Protein AF-A0A7Y5NFC7-F1 (afdb_monomer)

pLDDT: mean 85.66, std 14.42, range [47.62, 97.69]

Foldseek 3Di:
DDDPQDDDDPVVQVVVCVVVVAQKEFEKDKDAFDFPFWAFDADPQQFGPATGDGGTDRIGIGGNPDMDHPVVVNVVDPAPPDDDPRDDDPPGGYGYDD

Secondary structure (DSSP, 8-state):
-PPPPP---HHHHHHHHHHTT-SEEEEEEEEEEESSSPEEEE-TTSBEEEEEPS--EEEEEEEEEEEEE-HHHHHTS---SS--TTT--SSS-EEEE-

Sequence (98 aa):
MDTPPFRVNVQHIADFHYRHKARCTLALKPMKAFSRYGVVELNENQYVQKFKEKQYFAEGLINGGVYVLNVPAFLDKELPVKFSSTISCHSCSICAIA

Solvent-accessible surface area (backbone atoms only — not comparable to full-atom values): 5979 Å² total; per-residue (Å²): 132,86,75,76,82,86,82,79,62,65,66,60,54,50,54,52,31,61,76,66,68,35,34,31,29,38,38,32,37,81,48,63,72,45,47,91,52,38,34,54,39,61,45,98,84,33,29,63,69,45,66,41,76,60,42,83,34,73,58,46,32,26,81,53,84,45,76,50,69,38,63,70,70,48,64,75,48,92,70,57,97,81,73,45,103,74,78,71,59,94,86,53,69,37,32,50,49,109

Structure (mmCIF, N/CA/C/O backbone):
data_AF-A0A7Y5NFC7-F1
#
_entry.id   AF-A0A7Y5NFC7-F1
#
loop_
_atom_site.group_PDB
_atom_site.id
_atom_site.type_symbol
_atom_site.label_atom_id
_atom_site.label_alt_id
_atom_site.label_comp_id
_atom_site.label_asym_id
_atom_site.label_entity_id
_atom_site.label_seq_id
_atom_site.pdbx_PDB_ins_code
_atom_site.Cartn_x
_atom_site.Cartn_y
_atom_site.Cartn_z
_atom_site.occupancy
_atom_site.B_iso_or_equiv
_atom_site.auth_seq_id
_atom_site.auth_comp_id
_atom_site.auth_asym_id
_atom_site.auth_atom_id
_atom_site.pdbx_PDB_model_num
ATOM 1 N N . MET A 1 1 ? 13.835 5.071 -19.285 1.00 50.12 1 MET A N 1
ATOM 2 C CA . MET A 1 1 ? 12.398 4.983 -19.611 1.00 50.12 1 MET A CA 1
ATOM 3 C C . MET A 1 1 ? 11.630 5.572 -18.450 1.00 50.12 1 MET A C 1
ATOM 5 O O . MET A 1 1 ? 11.658 4.997 -17.367 1.00 50.12 1 MET A O 1
ATOM 9 N N . ASP A 1 2 ? 11.021 6.735 -18.650 1.00 62.47 2 ASP A N 1
ATOM 10 C CA . ASP A 1 2 ? 10.172 7.357 -17.641 1.00 62.47 2 ASP A CA 1
ATOM 11 C C . ASP A 1 2 ? 8.941 6.482 -17.414 1.00 62.47 2 ASP A C 1
ATOM 13 O O . ASP A 1 2 ? 8.181 6.187 -18.336 1.00 62.47 2 ASP A O 1
ATOM 17 N N . THR A 1 3 ? 8.775 5.985 -16.190 1.00 68.19 3 THR A N 1
ATOM 18 C CA . THR A 1 3 ? 7.587 5.216 -15.832 1.00 68.19 3 THR A CA 1
ATOM 19 C C . THR A 1 3 ? 6.376 6.147 -15.887 1.00 68.19 3 THR A C 1
ATOM 21 O O . THR A 1 3 ? 6.436 7.217 -15.277 1.00 68.19 3 THR A O 1
ATOM 24 N N . PRO A 1 4 ? 5.262 5.762 -16.537 1.00 79.31 4 PRO A N 1
ATOM 25 C CA . PRO A 1 4 ? 4.071 6.599 -16.569 1.00 79.31 4 PRO A CA 1
ATOM 26 C C . PRO A 1 4 ? 3.592 6.940 -15.147 1.00 79.31 4 PRO A C 1
ATOM 28 O O . PRO A 1 4 ? 3.811 6.148 -14.210 1.00 79.31 4 PRO A O 1
ATOM 31 N N . PRO A 1 5 ? 2.942 8.107 -14.967 1.00 83.06 5 PRO A N 1
ATOM 32 C CA . PRO A 1 5 ? 2.399 8.517 -13.679 1.00 83.06 5 PRO A CA 1
ATOM 33 C C 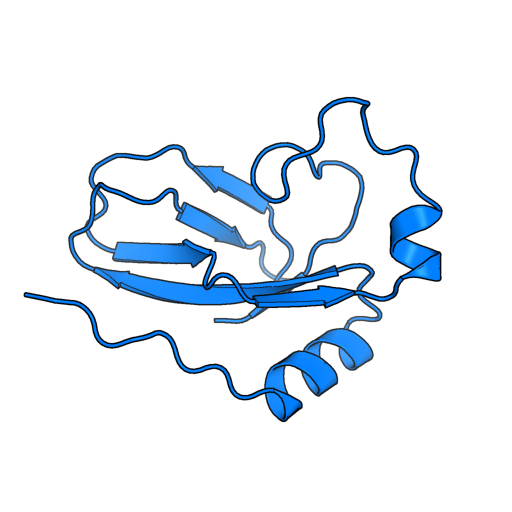. PRO A 1 5 ? 1.460 7.438 -13.140 1.00 83.06 5 PRO A C 1
ATOM 35 O O . PRO A 1 5 ? 0.704 6.814 -13.886 1.00 83.06 5 PRO A O 1
ATOM 38 N N . PHE A 1 6 ? 1.544 7.186 -11.836 1.00 89.06 6 PHE A N 1
ATOM 39 C CA . PHE A 1 6 ? 0.685 6.204 -11.190 1.00 89.06 6 PHE A CA 1
ATOM 40 C C . PHE A 1 6 ? -0.760 6.709 -11.190 1.00 89.06 6 PHE A C 1
ATOM 42 O O . PHE A 1 6 ? -1.031 7.804 -10.703 1.00 89.06 6 PHE A O 1
ATOM 49 N N . ARG A 1 7 ? -1.675 5.922 -11.760 1.00 91.38 7 ARG A N 1
ATOM 50 C CA . ARG A 1 7 ? -3.111 6.206 -11.759 1.00 91.38 7 ARG A CA 1
ATOM 51 C C . ARG A 1 7 ? -3.794 5.198 -10.853 1.00 91.38 7 ARG A C 1
ATOM 53 O O . ARG A 1 7 ? -3.696 4.001 -11.095 1.00 91.38 7 ARG A O 1
ATOM 60 N N . VAL A 1 8 ? -4.491 5.695 -9.840 1.00 92.44 8 VAL A N 1
ATOM 61 C CA . VAL A 1 8 ? -5.273 4.874 -8.916 1.00 92.44 8 VAL A CA 1
ATOM 62 C C . VAL A 1 8 ? -6.757 5.016 -9.237 1.00 92.44 8 VAL A C 1
ATOM 64 O O . VAL A 1 8 ? -7.240 6.115 -9.513 1.00 92.44 8 VAL A O 1
ATOM 67 N N . ASN A 1 9 ? -7.494 3.909 -9.189 1.00 95.00 9 ASN A N 1
ATOM 68 C CA . ASN A 1 9 ? -8.950 3.958 -9.170 1.00 95.00 9 ASN A CA 1
ATOM 69 C C . ASN A 1 9 ? -9.403 4.238 -7.730 1.00 95.00 9 ASN A C 1
ATOM 71 O O . ASN A 1 9 ? -9.311 3.366 -6.866 1.00 95.00 9 ASN A O 1
ATOM 75 N N . VAL A 1 10 ? -9.868 5.465 -7.480 1.00 94.38 10 VAL A N 1
ATOM 76 C CA . VAL A 1 10 ? -10.260 5.934 -6.140 1.00 94.38 10 VAL A CA 1
ATOM 77 C C . VAL A 1 10 ? -11.423 5.121 -5.566 1.00 94.38 10 VAL A C 1
ATOM 79 O O . VAL A 1 10 ? -11.404 4.793 -4.382 1.00 94.38 10 VAL A O 1
ATOM 82 N N . GLN A 1 11 ? -12.397 4.739 -6.395 1.00 96.56 11 GLN A N 1
ATOM 83 C CA . GLN A 1 11 ? -13.524 3.926 -5.940 1.00 96.56 11 GLN A CA 1
ATOM 84 C C . GLN A 1 11 ? -13.047 2.543 -5.490 1.00 96.56 11 GLN A C 1
ATOM 86 O O . GLN A 1 11 ? -13.393 2.083 -4.408 1.00 96.56 11 GLN A O 1
ATOM 91 N N . HIS A 1 12 ? -12.168 1.918 -6.274 1.00 96.06 12 HIS A N 1
ATOM 92 C CA . HIS A 1 12 ? -11.656 0.587 -5.966 1.00 96.06 12 HIS A CA 1
ATOM 93 C C . HIS A 1 12 ? -10.885 0.544 -4.637 1.00 96.06 12 HIS A C 1
ATOM 95 O O . HIS A 1 12 ? -11.107 -0.353 -3.821 1.00 96.06 12 HIS A O 1
ATOM 101 N N . ILE A 1 13 ? -10.005 1.522 -4.392 1.00 96.25 13 ILE A N 1
ATOM 102 C CA . ILE A 1 13 ? -9.262 1.583 -3.126 1.00 96.25 13 ILE A CA 1
ATOM 103 C C . ILE A 1 13 ? -10.179 1.905 -1.939 1.00 96.25 13 ILE A C 1
ATOM 105 O O . ILE A 1 13 ? -9.974 1.353 -0.858 1.00 96.25 13 ILE A O 1
ATOM 109 N N . ALA A 1 14 ? -11.214 2.728 -2.131 1.00 96.00 14 ALA A N 1
ATOM 110 C CA . ALA A 1 14 ? -12.212 2.999 -1.101 1.00 96.00 14 ALA A CA 1
ATOM 111 C C . ALA A 1 14 ? -13.015 1.735 -0.747 1.00 96.00 14 ALA A C 1
ATOM 113 O O . ALA A 1 14 ? -13.109 1.373 0.425 1.00 96.00 14 ALA A O 1
ATOM 114 N N . ASP A 1 15 ? -13.514 1.000 -1.742 1.00 97.19 15 ASP A N 1
ATOM 115 C CA . ASP A 1 15 ? -14.268 -0.239 -1.523 1.00 97.19 15 ASP A CA 1
ATOM 116 C C . ASP A 1 15 ? -13.413 -1.299 -0.822 1.00 97.19 15 ASP A C 1
ATOM 118 O O . ASP A 1 15 ? -13.868 -2.002 0.083 1.00 97.19 15 ASP A O 1
ATOM 122 N N . PHE A 1 16 ? -12.144 -1.420 -1.217 1.00 95.81 16 PHE A N 1
ATOM 123 C CA . PHE A 1 16 ? -11.192 -2.295 -0.544 1.00 95.81 16 PHE A CA 1
ATOM 124 C C . PHE A 1 16 ? -10.972 -1.883 0.917 1.00 95.81 16 PHE A C 1
ATOM 126 O O . PHE A 1 16 ? -11.026 -2.745 1.799 1.00 95.81 16 PHE A O 1
ATOM 133 N N . HIS A 1 17 ? -10.781 -0.587 1.179 1.00 95.00 17 HIS A N 1
ATOM 134 C CA . HIS A 1 17 ? -10.608 -0.037 2.522 1.00 95.00 17 HIS A CA 1
ATOM 135 C C . HIS A 1 17 ? -11.801 -0.368 3.432 1.00 95.00 17 HIS A C 1
ATOM 137 O O . HIS A 1 17 ? -11.615 -0.897 4.532 1.00 95.00 17 HIS A O 1
ATOM 143 N N . TYR A 1 18 ? -13.028 -0.137 2.949 1.00 95.00 18 TYR A N 1
ATOM 144 C CA . TYR A 1 18 ? -14.250 -0.424 3.701 1.00 95.00 18 TYR A CA 1
ATOM 145 C C . TYR A 1 18 ? -14.451 -1.919 3.953 1.00 95.00 18 TYR A C 1
ATOM 147 O O . TYR A 1 18 ? -14.757 -2.307 5.082 1.00 95.00 18 TYR A O 1
ATOM 155 N N . ARG A 1 19 ? -14.221 -2.777 2.947 1.00 94.62 19 ARG A N 1
ATOM 156 C CA . ARG A 1 19 ? -14.345 -4.240 3.101 1.00 94.62 19 ARG A CA 1
ATOM 157 C C . ARG A 1 19 ? -13.405 -4.802 4.163 1.00 94.62 19 ARG A C 1
ATOM 159 O O . ARG A 1 19 ? -13.808 -5.674 4.926 1.00 94.62 19 ARG A O 1
ATOM 166 N N . HIS A 1 20 ? -12.181 -4.284 4.239 1.00 90.81 20 HIS A N 1
ATOM 167 C CA . HIS A 1 20 ? -11.193 -4.729 5.224 1.00 90.81 20 HIS A CA 1
ATOM 168 C C . HIS A 1 20 ? -11.351 -4.055 6.588 1.00 90.81 20 HIS A C 1
ATOM 170 O O . HIS A 1 20 ? -10.617 -4.396 7.513 1.00 90.81 20 HIS A O 1
ATOM 176 N N . LYS A 1 21 ? -12.282 -3.096 6.727 1.00 91.44 21 LYS A N 1
ATOM 177 C CA . LYS A 1 21 ? -12.411 -2.240 7.918 1.00 91.44 21 LYS A CA 1
ATOM 178 C C . LYS A 1 21 ? -11.047 -1.668 8.334 1.00 91.44 21 LYS A C 1
ATOM 180 O O . LYS A 1 21 ? -10.704 -1.621 9.516 1.00 91.44 21 LYS A O 1
ATOM 185 N N . ALA A 1 22 ? -10.243 -1.303 7.336 1.00 89.75 22 ALA A N 1
ATOM 186 C CA . ALA A 1 22 ? -8.854 -0.937 7.538 1.00 89.75 22 ALA A CA 1
ATOM 187 C C . ALA A 1 22 ? -8.755 0.420 8.241 1.00 89.75 22 ALA A C 1
ATOM 189 O O . ALA A 1 22 ? -9.564 1.319 8.024 1.00 89.75 22 ALA A O 1
ATOM 190 N N . ARG A 1 23 ? -7.717 0.605 9.059 1.00 90.25 23 ARG A N 1
ATOM 191 C CA . ARG A 1 23 ? -7.378 1.936 9.594 1.00 90.25 23 ARG A CA 1
ATOM 192 C C . ARG A 1 23 ? -6.687 2.792 8.539 1.00 90.25 23 ARG A C 1
ATOM 194 O O . ARG A 1 23 ? -6.911 3.995 8.455 1.00 90.25 23 ARG A O 1
ATOM 201 N N . CYS A 1 24 ? -5.855 2.145 7.729 1.00 92.19 24 CYS A N 1
ATOM 202 C CA . CYS A 1 24 ? -5.097 2.742 6.646 1.00 92.19 24 CYS A CA 1
ATOM 203 C C . CYS A 1 24 ? -5.016 1.752 5.482 1.00 92.19 24 CYS A C 1
ATOM 205 O O . CYS A 1 24 ? -4.806 0.555 5.693 1.00 92.19 24 CYS A O 1
ATOM 207 N N . THR A 1 25 ? -5.180 2.255 4.263 1.00 94.69 25 THR A N 1
ATOM 208 C CA . THR A 1 25 ? -4.975 1.496 3.032 1.00 94.69 25 THR A CA 1
ATOM 209 C C . THR A 1 25 ? -3.977 2.207 2.136 1.00 94.69 25 THR A C 1
ATOM 211 O O . THR A 1 25 ? -4.165 3.384 1.832 1.00 94.69 25 THR A O 1
ATOM 214 N N . LEU A 1 26 ? -2.942 1.491 1.695 1.00 94.94 26 LEU A N 1
ATOM 215 C CA . LEU A 1 26 ? -1.954 1.979 0.733 1.00 94.94 26 LEU A CA 1
ATOM 216 C C . LEU A 1 26 ? -2.308 1.527 -0.686 1.00 94.94 26 LEU A C 1
ATOM 218 O O . LEU A 1 26 ? -2.564 0.346 -0.917 1.00 94.94 26 LEU A O 1
ATOM 222 N N . ALA A 1 27 ? -2.242 2.450 -1.645 1.00 96.06 27 ALA A N 1
ATOM 223 C CA . ALA A 1 27 ? -2.174 2.093 -3.057 1.00 96.06 27 ALA A CA 1
ATOM 224 C C . ALA A 1 27 ? -0.733 1.706 -3.412 1.00 96.06 27 ALA A C 1
ATOM 226 O O . A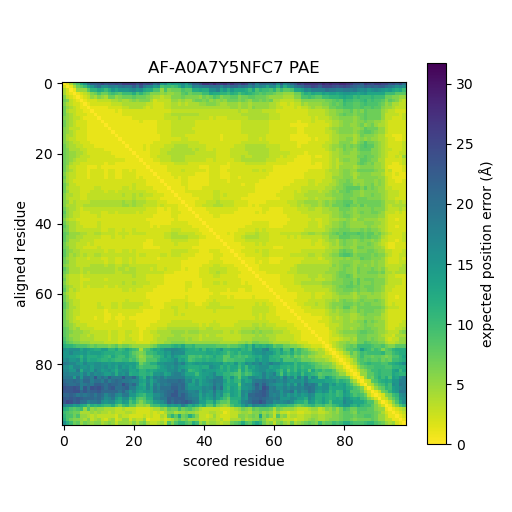LA A 1 27 ? 0.203 2.470 -3.149 1.00 96.06 27 ALA A O 1
ATOM 227 N N . LEU A 1 28 ? -0.549 0.548 -4.032 1.00 95.81 28 LEU A N 1
ATOM 228 C CA . LEU A 1 28 ? 0.743 0.054 -4.478 1.00 95.81 28 LEU A CA 1
ATOM 229 C C . LEU A 1 28 ? 0.846 0.113 -5.994 1.00 95.81 28 LEU A C 1
ATOM 231 O O . LEU A 1 28 ? -0.137 -0.015 -6.711 1.00 95.81 28 LEU A O 1
ATOM 235 N N . LYS A 1 29 ? 2.066 0.309 -6.483 1.00 95.25 29 LYS A N 1
ATOM 236 C CA . LYS A 1 29 ? 2.371 0.298 -7.910 1.00 95.25 29 LYS A CA 1
ATOM 237 C C . LYS A 1 29 ? 3.296 -0.876 -8.221 1.00 95.25 29 LYS A C 1
ATOM 239 O O . LYS A 1 29 ? 4.420 -0.886 -7.710 1.00 95.25 29 LYS A O 1
ATOM 244 N N . PRO A 1 30 ? 2.890 -1.822 -9.083 1.00 95.38 30 PRO A N 1
ATOM 245 C CA . PRO A 1 30 ? 3.801 -2.814 -9.635 1.00 95.38 30 PRO A CA 1
ATOM 246 C C . PRO A 1 30 ? 4.895 -2.142 -10.467 1.00 95.38 30 PRO A C 1
ATOM 248 O O . PRO A 1 30 ? 4.621 -1.299 -11.325 1.00 95.38 30 PRO A O 1
ATOM 251 N N . MET A 1 31 ? 6.143 -2.515 -10.214 1.00 95.62 31 MET A N 1
ATOM 252 C CA . MET A 1 31 ? 7.324 -1.976 -10.882 1.00 95.62 31 MET A CA 1
ATOM 253 C C . MET A 1 31 ? 8.273 -3.104 -11.275 1.00 95.62 31 MET A C 1
ATOM 255 O O . MET A 1 31 ? 8.313 -4.148 -10.628 1.00 95.62 31 MET A O 1
ATOM 259 N N . LYS A 1 32 ? 9.067 -2.869 -12.323 1.00 95.62 32 LYS A N 1
ATOM 260 C CA . LYS A 1 32 ? 10.127 -3.769 -12.795 1.00 95.62 32 LYS A CA 1
ATOM 261 C C . LYS A 1 32 ? 11.439 -3.008 -12.956 1.00 95.62 32 LYS A C 1
ATOM 263 O O . LYS A 1 32 ? 11.405 -1.816 -13.259 1.00 95.62 32 LYS A O 1
ATOM 268 N N . ALA A 1 33 ? 12.559 -3.698 -12.749 1.00 96.50 33 ALA A N 1
ATOM 269 C CA . ALA A 1 33 ? 13.927 -3.207 -12.921 1.00 96.50 33 ALA A CA 1
ATOM 270 C C . ALA A 1 33 ? 14.156 -1.801 -12.327 1.00 96.50 33 ALA A C 1
ATOM 272 O O . ALA A 1 33 ? 14.438 -0.841 -13.045 1.00 96.50 33 ALA A O 1
ATOM 273 N N . PHE A 1 34 ? 14.017 -1.664 -11.006 1.00 95.50 34 PHE A N 1
ATOM 274 C CA . PHE A 1 34 ? 14.115 -0.374 -10.313 1.00 95.50 34 PHE A CA 1
ATOM 275 C C . PHE A 1 34 ? 15.058 -0.428 -9.108 1.00 95.50 34 PHE A C 1
ATOM 277 O O . PHE A 1 34 ? 15.253 -1.481 -8.514 1.00 95.50 34 PHE A O 1
ATOM 284 N N . SER A 1 35 ? 15.630 0.726 -8.741 1.00 96.19 35 SER A N 1
ATOM 285 C CA . SER A 1 35 ? 16.526 0.863 -7.577 1.00 96.19 35 SER A CA 1
ATOM 286 C C . SER A 1 35 ? 16.230 2.054 -6.657 1.00 96.19 35 SER A C 1
ATOM 288 O O . SER A 1 35 ? 16.768 2.145 -5.557 1.00 96.19 35 SER A O 1
ATOM 290 N N . ARG A 1 36 ? 15.364 2.985 -7.081 1.00 93.06 36 ARG A N 1
ATOM 291 C CA . ARG A 1 36 ? 15.100 4.246 -6.355 1.00 93.06 36 ARG A CA 1
ATOM 292 C C . ARG A 1 36 ? 14.021 4.140 -5.272 1.00 93.06 36 ARG A C 1
ATOM 294 O O . ARG A 1 36 ? 13.813 5.096 -4.526 1.00 93.06 36 ARG A O 1
ATOM 301 N N . TYR A 1 37 ? 13.334 3.004 -5.192 1.00 93.38 37 TYR A N 1
ATOM 302 C CA . TYR A 1 37 ? 12.192 2.779 -4.307 1.00 93.38 37 TYR A CA 1
ATOM 303 C C . TYR A 1 37 ? 12.404 1.515 -3.475 1.00 93.38 37 TYR A C 1
ATOM 305 O O . TYR A 1 37 ? 13.076 0.586 -3.918 1.00 93.38 37 TYR A O 1
ATOM 313 N N . GLY A 1 38 ? 11.830 1.500 -2.273 1.00 94.06 38 GLY A N 1
ATOM 314 C CA . GLY A 1 38 ? 11.690 0.279 -1.484 1.00 94.06 38 GLY A CA 1
ATOM 315 C C . GLY A 1 38 ? 10.510 -0.567 -1.967 1.00 94.06 38 GLY A C 1
ATOM 316 O O . GLY A 1 38 ? 9.639 -0.062 -2.681 1.00 94.06 38 GLY A O 1
ATOM 317 N N . VAL A 1 39 ? 10.477 -1.834 -1.556 1.00 95.25 39 VAL A N 1
ATOM 318 C CA . VAL A 1 39 ? 9.378 -2.770 -1.850 1.00 95.25 39 VAL A CA 1
ATOM 319 C C . VAL A 1 39 ? 8.469 -2.926 -0.638 1.00 95.25 39 VAL A C 1
ATOM 321 O O . VAL A 1 39 ? 8.946 -3.014 0.491 1.00 95.25 39 VAL A O 1
ATOM 324 N N . VAL A 1 40 ? 7.164 -2.986 -0.879 1.00 94.50 40 VAL A N 1
ATOM 325 C CA . VAL A 1 40 ? 6.146 -3.359 0.102 1.00 94.50 40 VAL A CA 1
ATOM 326 C C . VAL A 1 40 ? 5.797 -4.830 -0.105 1.00 94.50 40 VAL A C 1
ATOM 328 O O . VAL A 1 40 ? 5.340 -5.214 -1.180 1.00 94.50 40 VAL A O 1
ATOM 331 N N . GLU A 1 41 ? 6.013 -5.654 0.914 1.00 93.62 41 GLU A N 1
ATOM 332 C CA . GLU A 1 41 ? 5.597 -7.057 0.930 1.00 93.62 41 GLU A CA 1
ATOM 333 C C . GLU A 1 41 ? 4.287 -7.198 1.689 1.00 93.62 41 GLU A C 1
ATOM 335 O O . GLU A 1 41 ? 4.123 -6.624 2.770 1.00 93.62 41 GLU A O 1
ATOM 340 N N . LEU A 1 42 ? 3.366 -7.973 1.123 1.00 92.75 42 LEU A N 1
ATOM 341 C CA . LEU A 1 42 ? 2.058 -8.244 1.702 1.00 92.75 42 LEU A CA 1
ATOM 342 C C . LEU A 1 42 ? 1.996 -9.686 2.189 1.00 92.75 42 LEU A C 1
ATOM 344 O O . LEU A 1 42 ? 2.598 -10.573 1.590 1.00 92.75 42 LEU A O 1
ATOM 348 N N . ASN A 1 43 ? 1.249 -9.919 3.263 1.00 91.12 43 ASN A N 1
ATOM 349 C CA . ASN A 1 43 ? 0.835 -11.268 3.621 1.00 91.12 43 ASN A CA 1
ATOM 350 C C . ASN A 1 43 ? -0.361 -11.721 2.760 1.00 91.12 43 ASN A C 1
ATOM 352 O O . ASN A 1 43 ? -0.909 -10.957 1.965 1.00 91.12 43 ASN A O 1
ATOM 356 N N . GLU A 1 44 ? -0.807 -12.960 2.966 1.00 91.56 44 GLU A N 1
ATOM 357 C CA . GLU A 1 44 ? -1.934 -13.573 2.241 1.00 91.56 44 GLU A CA 1
ATOM 358 C C . GLU A 1 44 ? -3.251 -12.786 2.368 1.00 91.56 44 GLU A C 1
ATOM 360 O O . GLU A 1 44 ? -4.106 -12.845 1.489 1.00 91.56 44 GLU A O 1
ATOM 365 N N . ASN A 1 45 ? -3.390 -11.995 3.434 1.00 90.19 45 ASN A N 1
ATOM 366 C CA . ASN A 1 45 ? -4.572 -11.195 3.739 1.00 90.19 45 ASN A CA 1
ATOM 367 C C . ASN A 1 45 ? -4.434 -9.726 3.293 1.00 90.19 45 ASN A C 1
ATOM 369 O O . ASN A 1 45 ? -5.182 -8.874 3.769 1.00 90.19 45 ASN A O 1
ATOM 373 N N . GLN A 1 46 ? -3.481 -9.415 2.405 1.00 93.12 46 GLN A N 1
ATOM 374 C CA . GLN A 1 46 ? -3.240 -8.066 1.870 1.00 93.12 46 GLN A CA 1
ATOM 375 C C . GLN A 1 46 ? -2.835 -7.022 2.925 1.00 93.12 46 GLN A C 1
ATOM 377 O O . GLN A 1 46 ? -2.978 -5.817 2.707 1.00 93.12 46 GLN A O 1
ATOM 382 N N . TYR A 1 47 ? -2.303 -7.461 4.066 1.00 90.19 47 TYR A N 1
ATOM 383 C CA . TYR A 1 47 ? -1.685 -6.564 5.038 1.00 90.19 47 TYR A CA 1
ATOM 384 C C . TYR A 1 47 ? -0.199 -6.428 4.765 1.00 90.19 47 TYR A C 1
ATOM 386 O O . TYR A 1 47 ? 0.467 -7.406 4.424 1.00 90.19 47 TYR A O 1
ATOM 394 N N . VAL A 1 48 ? 0.332 -5.226 4.978 1.00 90.31 48 VAL A N 1
ATOM 395 C CA . VAL A 1 48 ? 1.770 -4.983 4.880 1.00 90.31 48 VAL A CA 1
ATOM 396 C C . VAL A 1 48 ? 2.502 -5.831 5.914 1.00 90.31 48 VAL A C 1
ATOM 398 O O . VAL A 1 48 ? 2.353 -5.637 7.117 1.00 90.31 48 VAL A O 1
ATOM 401 N N . GLN A 1 49 ? 3.302 -6.775 5.427 1.00 89.69 49 GLN A N 1
ATOM 402 C CA . GLN A 1 49 ? 4.169 -7.621 6.235 1.00 89.69 49 GLN A CA 1
ATOM 403 C C . GLN A 1 49 ? 5.528 -6.956 6.447 1.00 89.69 49 GLN A C 1
ATOM 405 O O . GLN A 1 49 ? 6.095 -7.039 7.536 1.00 89.69 49 GLN A O 1
ATOM 410 N N . LYS A 1 50 ? 6.069 -6.310 5.406 1.00 88.81 50 LYS A N 1
ATOM 411 C CA . LYS A 1 50 ? 7.415 -5.739 5.451 1.00 88.81 50 LYS A CA 1
ATOM 412 C C . LYS A 1 50 ? 7.604 -4.608 4.448 1.00 88.81 50 LYS A C 1
ATOM 414 O O . LYS A 1 50 ? 7.086 -4.650 3.337 1.00 88.81 50 LYS A O 1
ATOM 419 N N . PHE A 1 51 ? 8.431 -3.639 4.829 1.00 91.25 51 PHE A N 1
ATOM 420 C CA . PHE A 1 51 ? 9.055 -2.698 3.905 1.00 91.25 51 PHE A CA 1
ATOM 421 C C . PHE A 1 51 ? 10.516 -3.105 3.697 1.00 91.25 51 PHE A C 1
ATOM 423 O O . PHE A 1 51 ? 11.268 -3.275 4.658 1.00 91.25 51 PHE A O 1
ATOM 430 N N . LYS A 1 52 ? 10.919 -3.292 2.442 1.00 93.06 52 LYS A N 1
ATOM 431 C CA . LYS A 1 52 ? 12.307 -3.542 2.048 1.00 93.06 52 LYS A CA 1
ATOM 432 C C . LYS A 1 52 ? 12.951 -2.233 1.612 1.00 93.06 52 LYS A C 1
ATOM 434 O O . LYS A 1 52 ? 12.378 -1.505 0.802 1.00 93.06 52 LYS A O 1
ATOM 439 N N . GLU A 1 53 ? 14.149 -1.965 2.122 1.00 93.38 53 GLU A N 1
ATOM 440 C CA . GLU A 1 53 ? 14.908 -0.754 1.803 1.00 93.38 53 GLU A CA 1
ATOM 441 C C . GLU A 1 53 ? 15.306 -0.701 0.316 1.00 93.38 53 GLU A C 1
ATOM 443 O O . GLU A 1 53 ? 15.352 -1.727 -0.373 1.00 93.38 53 GLU A O 1
ATOM 448 N N . LYS A 1 54 ? 15.574 0.512 -0.180 1.00 94.19 54 LYS A N 1
ATOM 449 C CA . LYS A 1 54 ? 15.922 0.788 -1.581 1.00 94.19 54 LYS A CA 1
ATOM 450 C C . LYS A 1 54 ? 17.175 0.016 -1.999 1.00 94.19 54 LYS A C 1
ATOM 452 O O . LYS A 1 54 ? 18.249 0.200 -1.436 1.00 94.19 54 LYS A O 1
ATOM 457 N N . GLN A 1 55 ? 17.030 -0.804 -3.028 1.00 95.88 55 GLN A N 1
ATOM 458 C CA . GLN A 1 55 ? 18.091 -1.553 -3.701 1.00 95.88 55 GLN A CA 1
ATOM 459 C C . GLN A 1 55 ? 17.582 -1.945 -5.089 1.00 95.88 55 GLN A C 1
ATOM 461 O O . GLN A 1 55 ? 16.429 -1.666 -5.418 1.00 95.88 55 GLN A O 1
ATOM 466 N N . TYR A 1 56 ? 18.408 -2.598 -5.904 1.00 97.69 56 TYR A N 1
ATOM 467 C CA . TYR A 1 56 ? 17.922 -3.145 -7.166 1.00 97.69 56 TYR A CA 1
ATOM 468 C C . TYR A 1 56 ? 16.897 -4.263 -6.931 1.00 97.69 56 TYR A C 1
ATOM 470 O O . TYR A 1 56 ? 17.175 -5.236 -6.232 1.00 97.69 56 TYR A O 1
ATOM 478 N N . P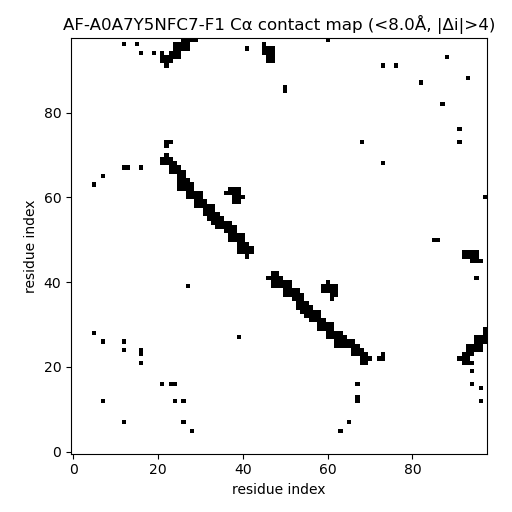HE A 1 57 ? 15.743 -4.142 -7.579 1.00 97.31 57 PHE A N 1
ATOM 479 C CA . PHE A 1 57 ? 14.726 -5.180 -7.664 1.00 97.31 57 PHE A CA 1
ATOM 480 C C . PHE A 1 57 ? 14.382 -5.446 -9.129 1.00 97.31 57 PHE A C 1
ATOM 482 O O . PHE A 1 57 ? 14.108 -4.517 -9.899 1.00 97.31 57 PHE A O 1
ATOM 489 N N . ALA A 1 58 ? 14.354 -6.727 -9.506 1.00 97.69 58 ALA A N 1
ATOM 490 C CA . ALA A 1 58 ? 13.859 -7.149 -10.815 1.00 97.69 58 ALA A CA 1
ATOM 491 C C . ALA A 1 58 ? 12.361 -6.834 -10.960 1.00 97.69 58 ALA A C 1
ATOM 493 O O . ALA A 1 58 ? 11.930 -6.354 -12.007 1.00 97.69 58 ALA A O 1
ATOM 494 N N . GLU A 1 59 ? 11.593 -7.022 -9.886 1.00 97.31 59 GLU A N 1
ATOM 495 C CA . GLU A 1 59 ? 10.191 -6.636 -9.771 1.00 97.31 59 GLU A CA 1
ATOM 496 C C . GLU A 1 59 ? 9.782 -6.431 -8.309 1.00 97.31 59 GLU A C 1
ATOM 498 O O . GLU A 1 59 ? 10.474 -6.867 -7.388 1.00 97.31 59 GLU A O 1
ATOM 503 N N . GLY A 1 60 ? 8.666 -5.738 -8.095 1.00 96.81 60 GLY A N 1
ATOM 504 C CA . GLY A 1 60 ? 8.099 -5.543 -6.767 1.00 96.81 60 GLY A CA 1
ATOM 505 C C . GLY A 1 6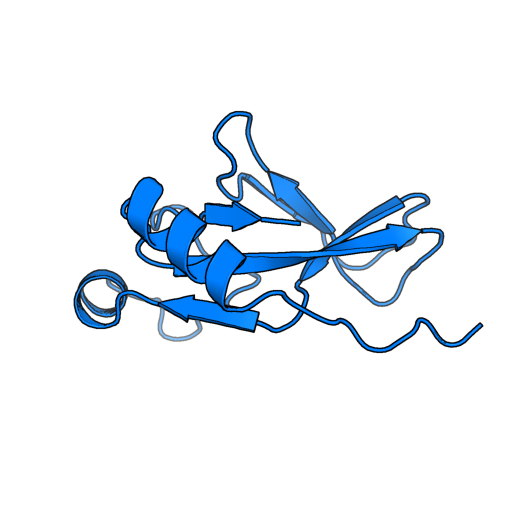0 ? 6.994 -4.495 -6.732 1.00 96.81 60 GLY A C 1
ATOM 506 O O . GLY A 1 60 ? 6.771 -3.761 -7.697 1.00 96.81 60 GLY A O 1
ATOM 507 N N . LEU A 1 61 ? 6.305 -4.428 -5.596 1.00 97.12 61 LEU A N 1
ATOM 508 C CA . LEU A 1 61 ? 5.293 -3.416 -5.315 1.00 97.12 61 LEU A CA 1
ATOM 509 C C . LEU A 1 61 ? 5.943 -2.239 -4.597 1.00 97.12 61 LEU A C 1
ATOM 511 O O . LEU A 1 61 ? 6.566 -2.422 -3.555 1.00 97.12 61 LEU A O 1
ATOM 515 N N . ILE A 1 62 ? 5.789 -1.031 -5.127 1.00 95.38 62 ILE A N 1
ATOM 516 C CA . ILE A 1 62 ? 6.249 0.191 -4.460 1.00 95.38 62 ILE A CA 1
ATOM 517 C C . ILE A 1 62 ? 5.060 0.953 -3.886 1.00 95.38 62 ILE A C 1
ATOM 519 O O . ILE A 1 62 ? 3.932 0.812 -4.357 1.00 95.38 62 ILE A O 1
ATOM 523 N N . ASN A 1 63 ? 5.316 1.816 -2.907 1.00 93.75 63 ASN A N 1
ATOM 524 C CA . ASN A 1 63 ? 4.317 2.770 -2.445 1.00 93.75 63 ASN A CA 1
ATOM 525 C C . ASN A 1 63 ? 3.921 3.717 -3.595 1.00 93.75 63 ASN A C 1
ATOM 527 O O . ASN A 1 63 ? 4.766 4.434 -4.132 1.00 93.75 63 ASN A O 1
ATOM 531 N N . GLY A 1 64 ? 2.642 3.704 -3.974 1.00 92.62 64 GLY A N 1
ATOM 532 C CA . GLY A 1 64 ? 2.091 4.517 -5.058 1.00 92.62 64 GLY A CA 1
ATOM 533 C C . GLY A 1 64 ? 1.806 5.972 -4.672 1.00 92.62 64 GLY A C 1
ATOM 534 O O . GLY A 1 64 ? 1.430 6.765 -5.529 1.00 92.62 64 GLY A O 1
ATOM 535 N N . GLY A 1 65 ? 1.986 6.340 -3.400 1.00 90.38 65 GLY A N 1
ATOM 536 C CA . GLY A 1 65 ? 1.793 7.700 -2.897 1.00 90.38 65 GLY A CA 1
ATOM 537 C C . GLY A 1 65 ? 0.34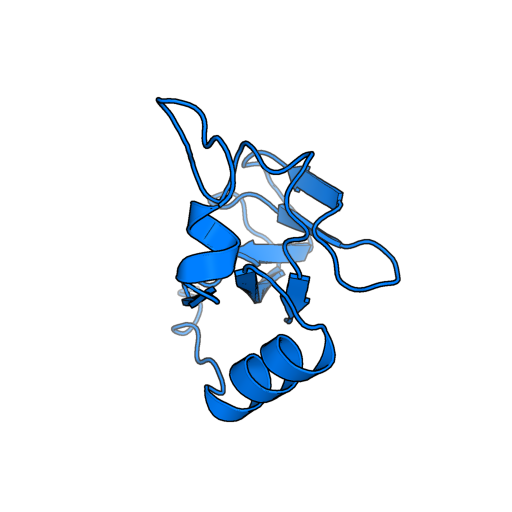0 8.071 -2.595 1.00 90.38 65 GLY A C 1
ATOM 538 O O . GLY A 1 65 ? 0.066 9.243 -2.355 1.00 90.38 65 GLY A O 1
ATOM 539 N N . VAL A 1 66 ? -0.584 7.104 -2.588 1.00 92.94 66 VAL A N 1
ATOM 540 C CA . VAL A 1 66 ? -2.001 7.324 -2.255 1.00 92.94 66 VAL A CA 1
ATOM 541 C C . VAL A 1 66 ? -2.390 6.490 -1.044 1.00 92.94 66 VAL A C 1
ATOM 543 O O . VAL A 1 66 ? -2.057 5.307 -0.955 1.00 92.94 66 VAL A O 1
ATOM 546 N N . TYR A 1 67 ? -3.115 7.129 -0.129 1.00 92.94 67 TYR A N 1
ATOM 547 C CA . TYR A 1 67 ? -3.525 6.571 1.150 1.00 92.94 67 TYR A CA 1
ATOM 548 C C . TYR A 1 67 ? -5.012 6.836 1.377 1.00 92.94 67 TYR A C 1
ATOM 550 O O . TYR A 1 67 ? -5.486 7.942 1.121 1.00 92.94 67 TYR A O 1
ATOM 558 N N . VAL A 1 68 ? -5.725 5.845 1.906 1.00 94.19 68 VAL A N 1
ATOM 559 C CA . VAL A 1 68 ? -7.085 6.007 2.439 1.00 94.19 68 VAL A CA 1
ATOM 560 C C . VAL A 1 68 ? -7.034 5.765 3.939 1.00 94.19 68 VAL A C 1
ATOM 562 O O . VAL A 1 68 ? -6.496 4.750 4.381 1.00 94.19 68 VAL A O 1
ATOM 565 N N . LEU A 1 69 ? -7.567 6.701 4.721 1.00 92.75 69 LEU A N 1
ATOM 566 C CA . LEU A 1 69 ? -7.517 6.658 6.179 1.00 92.75 69 LEU A CA 1
ATOM 567 C C . LEU A 1 69 ? -8.922 6.677 6.769 1.00 92.75 69 LEU A C 1
ATOM 569 O O . LEU A 1 69 ? -9.729 7.549 6.449 1.00 92.75 69 LEU A O 1
ATOM 573 N N . ASN A 1 70 ? -9.156 5.792 7.733 1.00 91.94 70 ASN A N 1
ATOM 574 C CA . ASN A 1 70 ? -10.162 6.029 8.753 1.00 91.94 70 ASN A CA 1
ATOM 575 C C . ASN A 1 70 ? -9.507 6.910 9.822 1.00 91.94 70 ASN A C 1
ATOM 577 O O . ASN A 1 70 ? -8.793 6.406 10.686 1.00 91.94 70 ASN A O 1
ATOM 581 N N . VAL A 1 71 ? -9.697 8.228 9.723 1.00 89.94 71 VAL A N 1
ATOM 582 C CA . VAL A 1 71 ? -8.965 9.212 10.539 1.00 89.94 71 VAL A CA 1
ATOM 583 C C . VAL A 1 71 ? -9.115 8.957 12.047 1.00 89.94 71 VAL A C 1
ATOM 585 O O . VAL A 1 71 ? -8.080 8.839 12.703 1.00 89.94 71 VAL A O 1
ATOM 588 N N . PRO A 1 72 ? -10.330 8.781 12.612 1.00 89.81 72 PRO A N 1
ATOM 589 C CA . PRO A 1 72 ? -10.468 8.460 14.032 1.00 89.81 72 PRO A CA 1
ATOM 590 C C . PRO A 1 72 ? -9.738 7.173 14.428 1.00 89.81 72 PRO A C 1
ATOM 592 O O . PRO A 1 72 ? -8.954 7.172 15.372 1.00 89.81 72 PRO A O 1
ATOM 595 N N . ALA A 1 73 ? -9.928 6.083 13.677 1.00 86.38 73 ALA A N 1
ATOM 596 C CA . ALA A 1 73 ? -9.329 4.793 14.019 1.00 86.38 73 ALA A CA 1
ATOM 597 C C . ALA A 1 73 ? -7.805 4.752 13.809 1.00 86.38 73 ALA A C 1
ATOM 599 O O . ALA A 1 73 ? -7.126 3.913 14.405 1.00 86.38 73 ALA A O 1
ATOM 600 N N . PHE A 1 74 ? -7.273 5.613 12.939 1.00 85.00 74 PHE A N 1
ATOM 601 C CA . PHE A 1 74 ? -5.843 5.775 12.700 1.00 85.00 74 PHE A CA 1
ATOM 602 C C . PHE A 1 74 ? -5.165 6.576 13.820 1.00 85.00 74 PHE A C 1
ATOM 604 O O . PHE A 1 74 ? -4.075 6.203 14.248 1.00 85.00 74 PHE A O 1
ATOM 611 N N . LEU A 1 75 ? -5.816 7.636 14.312 1.00 83.00 75 LEU A N 1
ATOM 612 C CA . LEU A 1 75 ? -5.294 8.506 15.375 1.00 83.00 75 LEU A CA 1
ATOM 613 C C . LEU A 1 75 ? -5.478 7.944 16.791 1.00 83.00 75 LEU A C 1
ATOM 615 O O . LEU A 1 75 ? -4.781 8.375 17.699 1.00 83.00 75 LEU A O 1
ATOM 619 N N . ASP A 1 76 ? -6.350 6.951 16.975 1.00 83.00 76 ASP A N 1
ATOM 620 C CA . ASP A 1 76 ? -6.508 6.190 18.228 1.00 83.00 76 ASP A CA 1
ATOM 621 C C . ASP A 1 76 ? -5.241 5.395 18.628 1.00 83.00 76 ASP A C 1
ATOM 623 O O . ASP A 1 76 ? -5.155 4.803 19.701 1.00 83.00 76 ASP A O 1
ATOM 627 N N . LYS A 1 77 ? -4.219 5.353 17.764 1.00 70.19 77 LYS A N 1
ATOM 628 C CA . LYS A 1 77 ? -2.933 4.714 18.052 1.00 70.19 77 LYS A CA 1
ATOM 629 C C . LYS A 1 77 ? -1.928 5.715 18.605 1.00 70.19 77 LYS A C 1
ATOM 631 O O . LYS A 1 77 ? -1.745 6.796 18.054 1.00 70.19 77 LYS A O 1
ATOM 636 N N . GLU A 1 78 ? -1.165 5.276 19.603 1.00 67.75 78 GLU A N 1
ATOM 637 C CA . GLU A 1 78 ? 0.091 5.924 19.975 1.00 67.75 78 GLU A CA 1
ATOM 638 C C . GLU A 1 78 ? 1.088 5.783 18.817 1.00 67.75 78 GLU A C 1
ATOM 640 O O . GLU A 1 78 ? 1.776 4.771 18.657 1.00 67.75 78 GLU A O 1
ATOM 645 N N . LEU A 1 79 ? 1.113 6.790 17.946 1.00 69.81 79 LEU A N 1
ATOM 646 C CA . LEU A 1 79 ? 2.109 6.894 16.893 1.00 69.81 79 LEU A CA 1
ATOM 647 C C . LEU A 1 79 ? 3.418 7.413 17.508 1.00 69.81 79 LEU A C 1
ATOM 649 O O . LEU A 1 79 ? 3.394 8.352 18.306 1.00 69.81 79 LEU A O 1
ATOM 653 N N . PRO A 1 80 ? 4.580 6.843 17.144 1.00 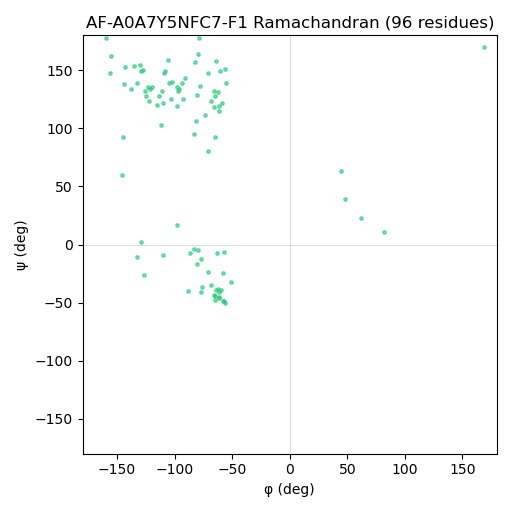66.38 80 PRO A N 1
ATOM 654 C CA . PRO A 1 80 ? 5.858 7.362 17.608 1.00 66.38 80 PRO A CA 1
ATOM 655 C C . PRO A 1 80 ? 6.064 8.809 17.139 1.00 66.38 80 PRO A C 1
ATOM 657 O O . PRO A 1 80 ? 5.656 9.178 16.038 1.00 66.38 80 PRO A O 1
ATOM 660 N N . VAL A 1 81 ? 6.793 9.598 17.939 1.00 62.19 81 VAL A N 1
ATOM 661 C CA . VAL A 1 81 ? 7.130 11.015 17.664 1.00 62.19 81 VAL A CA 1
ATOM 662 C C . VAL A 1 81 ? 7.731 11.217 16.265 1.00 62.19 81 VAL A C 1
ATOM 664 O O . VAL A 1 81 ? 7.509 12.244 15.627 1.00 62.19 81 VAL A O 1
ATOM 667 N N . LYS A 1 82 ? 8.466 10.219 15.757 1.00 61.66 82 LYS A N 1
ATOM 668 C CA . LYS A 1 82 ? 8.826 10.100 14.341 1.00 61.66 82 LYS A CA 1
ATOM 669 C C . LYS A 1 82 ? 8.099 8.904 13.743 1.00 61.66 82 LYS A C 1
ATOM 671 O O . LYS A 1 82 ? 8.513 7.761 13.931 1.00 61.66 82 LYS A O 1
ATOM 676 N N . PHE A 1 83 ? 7.045 9.185 12.990 1.00 57.41 83 PHE A N 1
ATOM 677 C CA . PHE A 1 83 ? 6.322 8.200 12.201 1.00 57.41 83 PHE A CA 1
ATOM 678 C C . PHE A 1 83 ? 6.556 8.459 10.711 1.00 57.41 83 PHE A C 1
ATOM 680 O O . PHE A 1 83 ? 6.433 9.582 10.228 1.00 57.41 83 PHE A O 1
ATOM 687 N N . SER A 1 84 ? 6.891 7.402 9.977 1.00 60.91 84 SER A N 1
ATOM 688 C CA . SER A 1 84 ? 6.849 7.384 8.519 1.00 60.91 84 SER A CA 1
ATOM 689 C C . SER A 1 84 ? 5.945 6.235 8.107 1.00 60.91 84 SER A C 1
ATOM 691 O O . SER A 1 84 ? 6.112 5.120 8.614 1.00 60.91 84 SER A O 1
ATOM 693 N N . SER A 1 85 ? 5.059 6.482 7.141 1.00 54.62 85 SER A N 1
ATOM 694 C CA . SER A 1 85 ? 4.199 5.464 6.521 1.00 54.62 85 SER A CA 1
ATOM 695 C C . SER A 1 85 ? 4.977 4.291 5.897 1.00 54.62 85 SER A C 1
ATOM 697 O O . SER A 1 85 ? 4.363 3.331 5.446 1.00 54.62 85 SER A O 1
ATOM 699 N N . THR A 1 86 ? 6.313 4.371 5.863 1.00 49.88 86 THR A N 1
ATOM 700 C CA . THR A 1 86 ? 7.231 3.402 5.253 1.00 49.88 86 THR A CA 1
ATOM 701 C C . THR A 1 86 ? 8.072 2.615 6.274 1.00 49.88 86 THR A C 1
ATOM 703 O O . THR A 1 86 ? 8.782 1.703 5.873 1.00 49.88 86 THR A O 1
ATOM 706 N N . ILE A 1 87 ? 8.070 2.961 7.574 1.00 50.31 87 ILE A N 1
ATOM 707 C CA . ILE A 1 87 ? 9.087 2.441 8.527 1.00 50.31 87 ILE A CA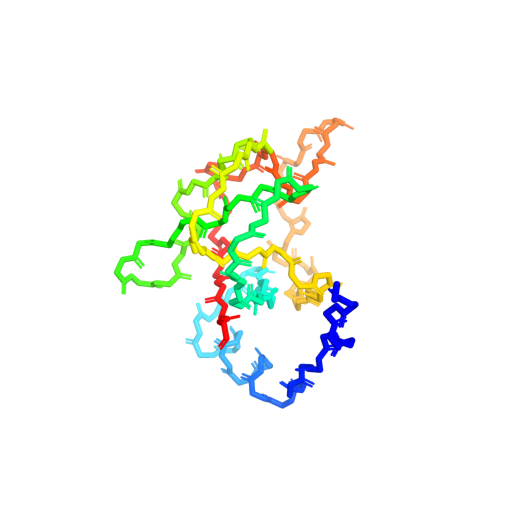 1
ATOM 708 C C . ILE A 1 87 ? 8.496 1.781 9.780 1.00 50.31 87 ILE A C 1
ATOM 710 O O . ILE A 1 87 ? 9.133 0.911 10.366 1.00 50.31 87 ILE A O 1
ATOM 714 N N . SER A 1 88 ? 7.288 2.135 10.216 1.00 50.44 88 SER A N 1
ATOM 715 C CA . SER A 1 88 ? 6.812 1.688 11.530 1.00 50.44 88 SER A CA 1
ATOM 716 C C . SER A 1 88 ? 5.317 1.418 11.528 1.00 50.44 88 SER A C 1
ATOM 718 O O . SER A 1 88 ? 4.512 2.311 11.757 1.00 50.44 88 SER A O 1
ATOM 720 N N . CYS A 1 89 ? 4.922 0.175 11.263 1.00 51.12 89 CYS A N 1
ATOM 721 C CA . CYS A 1 89 ? 3.544 -0.243 11.491 1.00 51.12 89 CYS A CA 1
ATOM 722 C C . CYS A 1 89 ? 3.467 -1.705 11.936 1.00 51.12 89 CYS A C 1
ATOM 724 O O . CYS A 1 89 ? 2.871 -2.542 11.277 1.00 51.12 89 CYS A O 1
ATOM 726 N N . HIS A 1 90 ? 4.101 -2.030 13.064 1.00 47.62 90 HIS A N 1
ATOM 727 C CA . HIS A 1 90 ? 3.992 -3.375 13.648 1.00 47.62 90 HIS A CA 1
ATOM 728 C C . HIS A 1 90 ? 2.653 -3.600 14.383 1.00 47.62 90 HIS A C 1
ATOM 730 O O . HIS A 1 90 ? 2.317 -4.734 14.704 1.00 47.62 90 HIS A O 1
ATOM 736 N N . SER A 1 91 ? 1.869 -2.543 14.648 1.00 49.66 91 SER A N 1
ATOM 737 C CA . SER A 1 91 ? 0.649 -2.604 15.477 1.00 49.66 91 SER A CA 1
ATOM 738 C C . SER A 1 91 ? -0.604 -1.980 14.845 1.00 49.66 91 SER A C 1
ATOM 740 O O . SER A 1 91 ? -1.666 -1.938 15.483 1.00 49.66 91 SER A O 1
ATOM 742 N N . CYS A 1 92 ? -0.508 -1.484 13.610 1.00 57.66 92 CYS A N 1
ATOM 743 C CA . CYS A 1 92 ? -1.643 -0.962 12.862 1.00 57.66 92 CYS A CA 1
ATOM 744 C C . CYS A 1 92 ? -1.762 -1.745 11.553 1.00 57.66 92 CYS A C 1
ATOM 746 O O . CYS A 1 92 ? -0.809 -1.902 10.795 1.00 57.66 92 CYS A O 1
ATOM 748 N N . SER A 1 93 ? -2.944 -2.327 11.361 1.00 71.12 93 SER A N 1
ATOM 749 C CA . SER A 1 93 ? -3.287 -3.182 10.235 1.00 71.12 93 SER A CA 1
ATOM 750 C C . SER A 1 93 ? -3.398 -2.323 8.975 1.00 71.12 93 SER A C 1
ATOM 752 O O . SER A 1 93 ? -4.483 -1.886 8.591 1.00 71.12 93 SER A O 1
ATOM 754 N N . ILE A 1 94 ? -2.250 -2.004 8.380 1.00 83.00 94 ILE A N 1
ATOM 755 C CA . ILE A 1 94 ? -2.182 -1.368 7.072 1.00 83.00 94 ILE A CA 1
ATOM 756 C C . ILE A 1 94 ? -2.530 -2.431 6.041 1.00 83.00 94 ILE A C 1
ATOM 758 O O . ILE A 1 94 ? -1.741 -3.350 5.812 1.00 83.00 94 I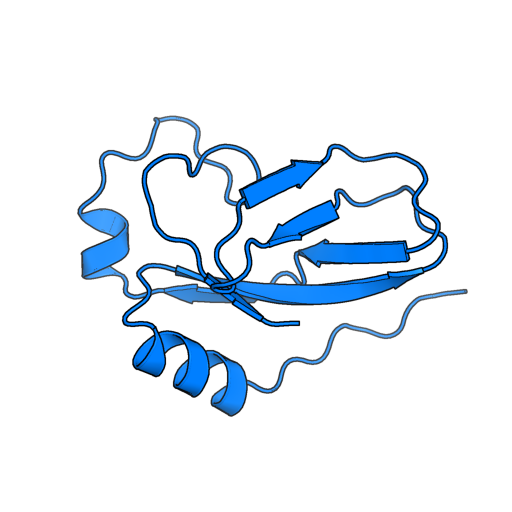LE A O 1
ATOM 762 N N . CYS A 1 95 ? -3.686 -2.286 5.402 1.00 89.19 95 CYS A N 1
ATOM 763 C CA . CYS A 1 95 ? -3.977 -3.045 4.195 1.00 89.19 95 CYS A CA 1
ATOM 764 C C . CYS A 1 95 ? -3.338 -2.349 2.994 1.00 89.19 95 CYS A C 1
ATOM 766 O O . CYS A 1 95 ? -3.122 -1.135 3.004 1.00 89.19 95 CYS A O 1
ATOM 768 N N . ALA A 1 96 ? -3.078 -3.080 1.925 1.00 87.88 96 ALA A N 1
ATOM 769 C CA . ALA A 1 96 ? -2.611 -2.479 0.692 1.00 87.88 96 ALA A CA 1
ATOM 770 C C . ALA A 1 96 ? -3.210 -3.178 -0.523 1.00 87.88 96 ALA A C 1
ATOM 772 O O . ALA A 1 96 ? -3.564 -4.352 -0.464 1.00 87.88 96 ALA A O 1
ATOM 773 N N . ILE A 1 97 ? -3.332 -2.433 -1.615 1.00 90.69 97 ILE A N 1
ATOM 774 C CA . ILE A 1 97 ? -3.856 -2.937 -2.880 1.00 90.69 97 ILE A CA 1
ATOM 775 C C . ILE A 1 97 ? -3.008 -2.408 -4.032 1.00 90.69 97 ILE A C 1
ATOM 777 O O . ILE A 1 97 ? -2.667 -1.224 -4.047 1.00 90.69 97 ILE A O 1
ATOM 781 N N . ALA A 1 98 ? -2.639 -3.296 -4.953 1.00 83.69 98 ALA A N 1
ATOM 782 C CA . ALA A 1 98 ? -1.872 -2.986 -6.160 1.00 83.69 98 ALA A CA 1
ATOM 783 C C . ALA A 1 98 ? -2.773 -2.763 -7.381 1.00 83.69 98 ALA A C 1
ATOM 785 O O . ALA A 1 98 ? -3.888 -3.334 -7.401 1.00 83.69 98 ALA A O 1
#

Nearest PDB structures (foldseek):
  5xhw-assembly1_A  TM=7.217E-01  e=1.883E-04  Yersinia pseudotuberculosis
  6jq8-assembly1_A  TM=7.191E-01  e=3.553E-04  Yersinia pseudotuberculosis
  4ac3-assembly1_A  TM=7.761E-01  e=2.712E-03  Streptococcus pneumoniae
  7kr9-assembly1_A  TM=7.429E-01  e=3.282E-03  Streptococcus pneumoniae D39
  1g97-assembly1_A  TM=7.023E-01  e=6.194E-03  Streptococcus pneumoniae

Mean predicted aligned error: 5.43 Å

Radi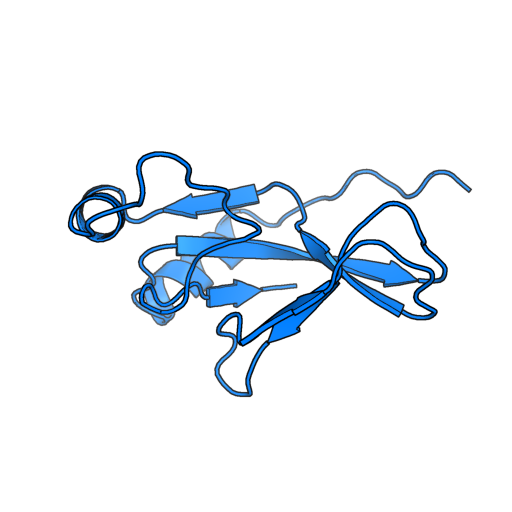us of gyration: 13.62 Å; Cα contacts (8 Å, |Δi|>4): 166; chains: 1; bounding box: 32×25×40 Å